Protein AF-A0A1V9VWQ9-F1 (afdb_monomer_lite)

Radius of gyration: 20.52 Å; chains: 1; bounding box: 37×21×68 Å

Foldseek 3Di:
DDPDQDDPVRVVVVLVVVVVVCVVVVHPDDSVVSVVVCVVCVVVVVVVVVVVVVVVVVVVVVVVVVVVVVPDDPDD

Secondary structure (DSSP, 8-state):
---PPPPHHHHHHHHHHHHHHHHHTT----HHHHHHHHHHHHHHHHHHHHHHHHHHHHHHHHHHHHHHHHS-----

pLDDT: mean 84.03, std 12.89, range [48.28, 95.25]

Structure (mmCIF, N/CA/C/O backbone):
data_AF-A0A1V9VWQ9-F1
#
_entry.id   AF-A0A1V9VWQ9-F1
#
loop_
_atom_site.group_PDB
_atom_site.id
_atom_site.type_symbol
_atom_site.label_atom_id
_atom_site.label_alt_id
_atom_site.label_comp_id
_atom_site.label_asym_id
_atom_site.label_entity_id
_atom_site.label_seq_id
_atom_site.pdbx_PDB_ins_code
_atom_site.Cartn_x
_atom_site.Cartn_y
_atom_site.Cartn_z
_atom_site.occupancy
_atom_site.B_iso_or_equiv
_atom_site.auth_seq_id
_atom_site.auth_comp_id
_atom_site.auth_asym_id
_atom_site.auth_atom_id
_atom_site.pdbx_PDB_model_num
ATOM 1 N N . MET A 1 1 ? 2.250 -4.882 -19.196 1.00 48.28 1 MET A N 1
ATOM 2 C CA . MET A 1 1 ? 1.381 -5.139 -18.027 1.00 48.28 1 MET A CA 1
ATOM 3 C C . MET A 1 1 ? 1.204 -3.814 -17.294 1.00 48.28 1 MET A C 1
ATOM 5 O O . MET A 1 1 ? 2.154 -3.339 -16.687 1.00 48.28 1 MET A O 1
ATOM 9 N N . TYR A 1 2 ? 0.070 -3.132 -17.477 1.00 50.91 2 TYR A N 1
ATOM 10 C CA . TYR A 1 2 ? -0.175 -1.836 -16.834 1.00 50.91 2 TYR A CA 1
ATOM 11 C C . TYR A 1 2 ? -0.475 -2.078 -15.353 1.00 50.91 2 TYR A C 1
ATOM 13 O O . TYR A 1 2 ? -1.497 -2.677 -15.025 1.00 50.91 2 TYR A O 1
ATOM 21 N N . TRP A 1 3 ? 0.430 -1.655 -14.472 1.00 61.19 3 TRP A N 1
ATOM 22 C CA . TRP A 1 3 ? 0.248 -1.749 -13.025 1.00 61.19 3 TRP A CA 1
ATOM 23 C C . TRP A 1 3 ? -0.795 -0.716 -12.598 1.00 61.19 3 TRP A C 1
ATOM 25 O O . TRP A 1 3 ? -0.495 0.462 -12.416 1.00 61.19 3 TRP A O 1
ATOM 35 N N . GLN A 1 4 ? -2.052 -1.157 -12.543 1.00 67.31 4 GLN A N 1
ATOM 36 C CA . GLN A 1 4 ? -3.171 -0.338 -12.098 1.00 67.31 4 GLN A CA 1
ATOM 37 C C . GLN A 1 4 ? -3.055 -0.048 -10.602 1.00 67.31 4 GLN A C 1
ATOM 39 O O . GLN A 1 4 ? -2.464 -0.817 -9.842 1.00 67.31 4 GLN A O 1
ATOM 44 N N . LYS A 1 5 ? -3.643 1.075 -10.175 1.00 74.50 5 LYS A N 1
ATOM 45 C CA . LYS A 1 5 ? -3.826 1.345 -8.748 1.00 74.50 5 LYS A CA 1
ATOM 46 C C . LYS A 1 5 ? -4.557 0.156 -8.116 1.00 74.50 5 LYS A C 1
ATOM 48 O O . LYS A 1 5 ? -5.532 -0.301 -8.719 1.00 74.50 5 LYS A O 1
ATOM 53 N N . PRO A 1 6 ? -4.119 -0.311 -6.934 1.00 82.12 6 PRO A N 1
ATOM 54 C CA . PRO A 1 6 ? -4.754 -1.440 -6.281 1.00 82.12 6 PRO A CA 1
ATOM 55 C C . PRO A 1 6 ? -6.251 -1.198 -6.109 1.00 82.12 6 PRO A C 1
ATOM 57 O O . PRO A 1 6 ? -6.681 -0.096 -5.748 1.00 82.12 6 PRO A O 1
ATOM 60 N N . LYS A 1 7 ? -7.053 -2.226 -6.362 1.00 87.62 7 LYS A N 1
ATOM 61 C CA . LYS A 1 7 ? -8.484 -2.197 -6.063 1.00 87.62 7 LYS A CA 1
ATOM 62 C C . LYS A 1 7 ? -8.697 -2.250 -4.551 1.00 87.62 7 LYS A C 1
ATOM 64 O O . LYS A 1 7 ? -7.823 -2.658 -3.792 1.00 87.62 7 LYS A O 1
ATOM 69 N N . GLN A 1 8 ? -9.894 -1.883 -4.097 1.00 86.75 8 GLN A N 1
ATOM 70 C CA . GLN A 1 8 ? -10.205 -1.850 -2.662 1.00 86.75 8 GLN A CA 1
ATOM 71 C C . GLN A 1 8 ? -9.992 -3.202 -1.960 1.00 86.75 8 GLN A C 1
ATOM 73 O O . GLN A 1 8 ? -9.516 -3.220 -0.828 1.00 86.75 8 GLN A O 1
ATOM 78 N N . TYR A 1 9 ? -10.289 -4.326 -2.624 1.00 89.00 9 TYR A N 1
ATOM 79 C CA . TYR A 1 9 ? -10.037 -5.657 -2.055 1.00 89.00 9 TYR A CA 1
ATOM 80 C C . TYR A 1 9 ? -8.536 -5.974 -1.945 1.00 89.00 9 TYR A C 1
ATOM 82 O O . TYR A 1 9 ? -8.116 -6.646 -1.009 1.00 89.00 9 TYR A O 1
ATOM 90 N N . GLU A 1 10 ? -7.716 -5.453 -2.859 1.00 89.06 10 GLU A N 1
ATOM 91 C CA . GLU A 1 10 ? -6.257 -5.610 -2.827 1.00 89.06 10 GLU A CA 1
ATOM 92 C C . GLU A 1 10 ? -5.665 -4.757 -1.704 1.00 89.06 10 GLU A C 1
ATOM 94 O O . GLU A 1 10 ? -4.817 -5.231 -0.955 1.00 89.06 10 GLU A O 1
ATOM 99 N N . GLU A 1 11 ? -6.167 -3.529 -1.519 1.00 90.25 11 GLU A N 1
ATOM 100 C CA . GLU A 1 11 ? -5.802 -2.684 -0.376 1.00 90.25 11 GLU A CA 1
ATOM 101 C C . GLU A 1 11 ? -6.128 -3.366 0.965 1.00 90.25 11 GLU A C 1
ATOM 103 O O . GLU A 1 11 ? -5.323 -3.298 1.896 1.00 90.25 11 GLU A O 1
ATOM 108 N N . ALA A 1 12 ? -7.282 -4.034 1.068 1.00 90.94 12 ALA A N 1
ATOM 109 C CA . ALA A 1 12 ? -7.667 -4.783 2.264 1.00 90.94 12 ALA A CA 1
ATOM 110 C C . ALA A 1 12 ? -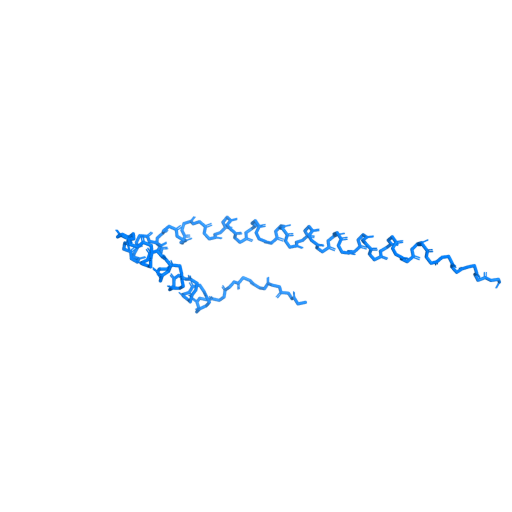6.720 -5.966 2.522 1.00 90.94 12 ALA A C 1
ATOM 112 O O . ALA A 1 12 ? -6.167 -6.074 3.613 1.00 90.94 12 ALA A O 1
ATOM 113 N N . TYR A 1 13 ? -6.433 -6.770 1.494 1.00 93.81 13 TYR A N 1
ATOM 114 C CA . TYR A 1 13 ? -5.487 -7.884 1.595 1.00 93.81 13 TYR A CA 1
ATOM 115 C C . TYR A 1 13 ? -4.076 -7.432 2.017 1.00 93.81 13 TYR A C 1
ATOM 117 O O . TYR A 1 13 ? -3.427 -8.065 2.854 1.00 93.81 13 TYR A O 1
ATOM 125 N N . MET A 1 14 ? -3.603 -6.302 1.481 1.00 90.62 14 MET A N 1
ATOM 126 C CA . MET A 1 14 ? -2.327 -5.705 1.885 1.00 90.62 14 MET A CA 1
ATOM 127 C C . MET A 1 14 ? -2.327 -5.294 3.361 1.00 90.62 14 MET A C 1
ATOM 129 O O . MET A 1 14 ? -1.333 -5.511 4.054 1.00 90.62 14 MET A O 1
ATOM 133 N N . LEU A 1 15 ? -3.416 -4.688 3.844 1.00 93.44 15 LEU A N 1
ATOM 134 C CA . LEU A 1 15 ? -3.551 -4.299 5.248 1.00 93.44 15 LEU A CA 1
ATOM 135 C C . LEU A 1 15 ? -3.534 -5.514 6.172 1.00 93.44 15 LEU A C 1
ATOM 137 O O . LEU A 1 15 ? -2.845 -5.475 7.191 1.00 93.44 15 LEU A O 1
ATOM 141 N N . ASP A 1 16 ? -4.225 -6.585 5.796 1.00 94.62 16 ASP A N 1
ATOM 142 C CA . ASP A 1 16 ? -4.274 -7.822 6.573 1.00 94.62 16 ASP A CA 1
ATOM 143 C C . ASP A 1 16 ? -2.888 -8.482 6.640 1.00 94.62 16 ASP A C 1
ATOM 145 O O . ASP A 1 16 ? -2.403 -8.787 7.729 1.00 94.62 16 ASP A O 1
ATOM 149 N N . SER A 1 17 ? -2.175 -8.557 5.510 1.00 94.69 17 SER A N 1
ATOM 150 C CA . SER A 1 17 ? -0.792 -9.063 5.461 1.00 94.69 17 SER A CA 1
ATOM 151 C C . SER A 1 17 ? 0.180 -8.235 6.315 1.00 94.69 17 SER A C 1
ATOM 153 O O . SER A 1 17 ? 1.091 -8.766 6.954 1.00 94.69 17 SER A O 1
ATOM 155 N N . VAL A 1 18 ? 0.024 -6.907 6.326 1.00 92.19 18 VAL A N 1
ATOM 156 C CA . VAL A 1 18 ? 0.843 -6.021 7.171 1.00 92.19 18 VAL A CA 1
ATOM 157 C C . VAL A 1 18 ? 0.531 -6.250 8.646 1.00 92.19 18 VAL A C 1
ATOM 159 O O . VAL A 1 18 ? 1.446 -6.285 9.468 1.00 92.19 18 VAL A O 1
ATOM 162 N N . MET A 1 19 ? -0.744 -6.417 8.981 1.00 94.75 19 MET A N 1
ATOM 163 C CA . MET A 1 19 ? -1.184 -6.661 10.349 1.00 94.75 19 MET A CA 1
ATOM 164 C C . MET A 1 19 ? -0.680 -7.992 10.890 1.00 94.75 19 MET A C 1
ATOM 166 O O . MET A 1 19 ? -0.190 -8.022 12.016 1.00 94.75 19 MET A O 1
ATOM 170 N N . GLU A 1 20 ? -0.707 -9.048 10.081 1.00 95.00 20 GLU A N 1
ATOM 171 C CA . GLU A 1 20 ? -0.143 -10.351 10.436 1.00 95.00 20 GLU A CA 1
ATOM 172 C C . GLU A 1 20 ? 1.350 -10.239 10.785 1.00 95.00 20 GLU A C 1
ATOM 174 O O . GLU A 1 20 ? 1.783 -10.711 11.834 1.00 95.00 20 GLU A O 1
ATOM 179 N N . ARG A 1 21 ? 2.135 -9.515 9.973 1.00 95.00 21 ARG A N 1
ATOM 180 C CA . ARG A 1 21 ? 3.570 -9.290 10.237 1.00 95.00 21 ARG A CA 1
ATOM 181 C C . ARG A 1 21 ? 3.841 -8.467 11.495 1.00 95.00 21 ARG A C 1
ATOM 183 O O . ARG A 1 21 ? 4.809 -8.721 12.206 1.00 95.00 21 ARG A O 1
ATOM 190 N N . ILE A 1 22 ? 3.017 -7.457 11.764 1.00 93.31 22 ILE A N 1
ATOM 191 C CA . ILE A 1 22 ? 3.127 -6.644 12.984 1.00 93.31 22 ILE A CA 1
ATOM 192 C C . ILE A 1 22 ? 2.857 -7.523 14.211 1.00 93.31 22 ILE A C 1
ATOM 194 O O . ILE A 1 22 ? 3.614 -7.489 15.182 1.00 93.31 22 ILE A O 1
ATOM 198 N N . GLN A 1 23 ? 1.814 -8.351 14.145 1.00 93.31 23 GLN A N 1
ATOM 199 C CA . GLN A 1 23 ? 1.457 -9.275 15.218 1.00 93.31 23 GLN A CA 1
ATOM 200 C C . GLN A 1 23 ? 2.523 -10.354 15.424 1.00 93.31 23 GLN A C 1
ATOM 202 O O . GLN A 1 23 ? 2.880 -10.627 16.567 1.00 93.31 23 GLN A O 1
ATOM 207 N N . SER A 1 24 ? 3.105 -10.902 14.351 1.00 94.94 24 SER A N 1
ATOM 208 C CA . SER A 1 24 ? 4.185 -11.894 14.453 1.00 94.94 24 SER A CA 1
ATOM 209 C C . SER A 1 24 ? 5.450 -11.336 15.114 1.00 94.94 24 SER A C 1
ATOM 211 O O . SER A 1 24 ? 6.249 -12.092 15.654 1.00 94.94 24 SER A O 1
ATOM 213 N N . GLN A 1 25 ? 5.641 -10.014 15.082 1.00 95.25 25 GLN A N 1
ATOM 214 C CA . GLN A 1 25 ? 6.734 -9.320 15.771 1.00 95.25 25 GLN A CA 1
ATOM 215 C C . GLN A 1 25 ? 6.396 -8.956 17.229 1.00 95.25 25 GLN A C 1
ATOM 217 O O . GLN A 1 25 ? 7.187 -8.287 17.890 1.00 95.25 25 GLN A O 1
ATOM 222 N N . GLY A 1 26 ? 5.227 -9.362 17.737 1.00 91.62 26 GLY A N 1
ATOM 223 C CA . GLY A 1 26 ? 4.768 -9.045 19.092 1.00 91.62 26 GLY A CA 1
ATOM 224 C C . GLY A 1 26 ? 4.380 -7.577 19.286 1.00 91.62 26 GLY A C 1
ATOM 225 O O . GLY A 1 26 ? 4.268 -7.105 20.416 1.00 91.62 26 GLY A O 1
ATOM 226 N N . ILE A 1 27 ? 4.182 -6.825 18.199 1.00 90.88 27 ILE A N 1
ATOM 227 C CA . ILE A 1 27 ? 3.881 -5.397 18.262 1.00 90.88 27 ILE A CA 1
ATOM 228 C C . ILE A 1 27 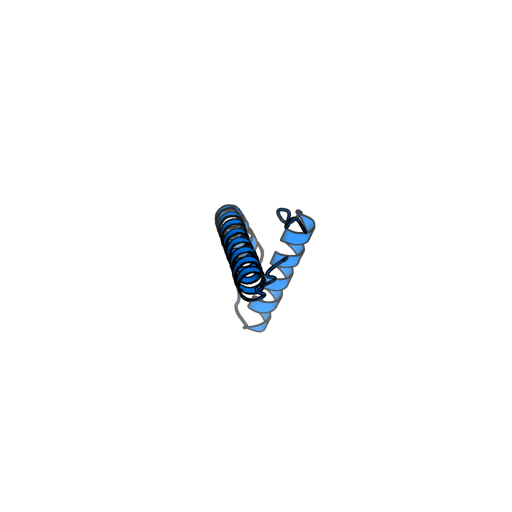? 2.370 -5.203 18.451 1.00 90.88 27 ILE A C 1
ATOM 230 O O . ILE A 1 27 ? 1.562 -5.496 17.570 1.00 90.88 27 ILE A O 1
ATOM 234 N N . GLY A 1 28 ? 1.980 -4.642 19.596 1.00 89.00 28 GLY A N 1
ATOM 235 C CA . GLY A 1 28 ? 0.585 -4.348 19.939 1.00 89.00 28 GLY A CA 1
ATOM 236 C C . GLY A 1 28 ? 0.041 -3.083 19.271 1.00 89.00 28 GLY A C 1
ATOM 237 O O . GLY A 1 28 ? -0.207 -2.081 19.940 1.00 89.00 28 GLY A O 1
ATOM 238 N N . ILE A 1 29 ? -0.147 -3.096 17.949 1.00 92.69 29 ILE A N 1
ATOM 239 C CA . ILE A 1 29 ? -0.799 -2.001 17.213 1.00 92.69 29 ILE A CA 1
ATOM 240 C C . ILE A 1 29 ? -2.182 -2.449 16.739 1.00 92.69 29 ILE A C 1
ATOM 242 O O . ILE A 1 29 ? -2.352 -3.538 16.200 1.00 92.69 29 ILE A O 1
ATOM 246 N N . SER A 1 30 ? -3.183 -1.582 16.905 1.00 94.31 30 SER A N 1
ATOM 247 C CA . SER A 1 30 ? -4.539 -1.866 16.440 1.00 94.31 30 SER A CA 1
ATOM 248 C C . SER A 1 30 ? -4.674 -1.736 14.922 1.00 94.31 30 SER A C 1
ATOM 250 O O . SER A 1 30 ? -4.111 -0.831 14.296 1.00 94.31 30 SER A O 1
ATOM 252 N N . TYR A 1 31 ? -5.525 -2.585 14.342 1.00 94.12 31 TYR A N 1
ATOM 253 C CA . TYR A 1 31 ? -5.877 -2.553 12.920 1.00 94.12 31 TYR A CA 1
ATOM 254 C C . TYR A 1 31 ? -6.328 -1.162 12.457 1.00 94.12 31 TYR A C 1
ATOM 256 O O . TYR A 1 31 ? -5.889 -0.654 11.427 1.00 94.12 31 TYR A O 1
ATOM 264 N N . VAL A 1 32 ? -7.159 -0.493 13.265 1.00 94.25 32 VAL A N 1
ATOM 265 C CA . VAL A 1 32 ? -7.678 0.854 12.979 1.00 94.25 32 VAL A CA 1
ATOM 266 C C . VAL A 1 32 ? -6.540 1.861 12.804 1.00 94.25 32 VAL A C 1
ATOM 268 O O . VAL A 1 32 ? -6.583 2.692 11.892 1.00 94.25 32 VAL A O 1
ATOM 271 N N . LYS A 1 33 ? -5.493 1.775 13.632 1.00 94.38 33 LYS A N 1
ATOM 272 C CA . LYS A 1 33 ? -4.337 2.676 13.568 1.00 94.38 33 LYS A CA 1
ATOM 273 C C . LYS A 1 33 ? -3.528 2.450 12.290 1.00 94.38 33 LYS A C 1
ATOM 275 O O . LYS A 1 33 ? -3.169 3.423 11.624 1.00 94.38 33 LYS A O 1
ATOM 280 N N . VAL A 1 34 ? -3.320 1.191 11.901 1.00 92.38 34 VAL A N 1
ATOM 281 C CA . VAL A 1 34 ? -2.640 0.831 10.644 1.00 92.38 34 VAL A CA 1
ATOM 282 C C . VAL A 1 34 ? -3.452 1.276 9.430 1.00 92.38 34 VAL A C 1
ATOM 284 O O . VAL A 1 34 ? -2.921 1.976 8.567 1.00 92.38 34 VAL A O 1
ATOM 287 N N . LYS A 1 35 ? -4.756 0.983 9.398 1.00 94.12 35 LYS A N 1
ATOM 288 C CA . LYS A 1 35 ? -5.665 1.404 8.322 1.00 94.12 35 LYS A CA 1
ATOM 289 C C . LYS A 1 35 ? -5.703 2.924 8.157 1.00 94.12 35 LYS A C 1
ATOM 291 O O . LYS A 1 35 ? -5.649 3.432 7.035 1.00 94.12 35 LYS A O 1
ATOM 296 N N . THR A 1 36 ? -5.752 3.661 9.265 1.00 95.06 36 THR A N 1
ATOM 297 C CA . THR A 1 36 ? -5.751 5.133 9.254 1.00 95.06 36 THR A CA 1
ATOM 298 C C . THR A 1 36 ? -4.440 5.677 8.692 1.00 95.06 36 THR A C 1
ATOM 300 O O . THR A 1 36 ? -4.443 6.555 7.825 1.00 95.06 36 THR A O 1
ATOM 303 N N . TYR A 1 37 ? -3.307 5.127 9.138 1.00 93.44 37 TYR A N 1
ATOM 304 C CA . TYR A 1 37 ? -1.994 5.503 8.622 1.00 93.44 37 TYR A CA 1
ATOM 305 C C . TYR A 1 37 ? -1.877 5.225 7.119 1.00 93.44 37 TYR A C 1
ATOM 307 O O . TYR A 1 37 ? -1.495 6.115 6.355 1.00 93.44 37 TYR A O 1
ATOM 315 N N . PHE A 1 38 ? -2.259 4.020 6.693 1.00 91.81 38 PHE A N 1
ATOM 316 C CA . PHE A 1 38 ? -2.245 3.613 5.294 1.00 91.81 38 PHE A CA 1
ATOM 317 C C . PHE A 1 38 ? -3.091 4.552 4.437 1.00 91.81 38 PHE A C 1
ATOM 319 O O . PHE A 1 38 ? -2.584 5.119 3.475 1.00 91.81 38 PHE A O 1
ATOM 326 N N . THR A 1 39 ? -4.333 4.830 4.833 1.00 92.12 39 THR A N 1
ATOM 327 C CA . THR A 1 39 ? -5.232 5.725 4.085 1.00 92.12 39 THR A CA 1
ATOM 328 C C . THR A 1 39 ? -4.642 7.129 3.930 1.00 92.12 39 THR A C 1
ATOM 330 O O . THR A 1 39 ? -4.727 7.730 2.860 1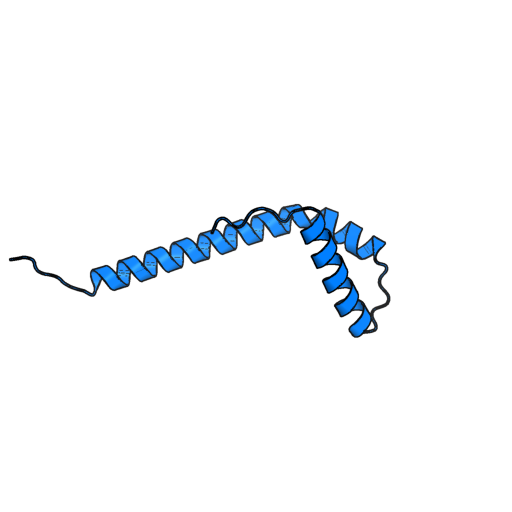.00 92.12 39 THR A O 1
ATOM 333 N N . ARG A 1 40 ? -3.956 7.640 4.962 1.00 93.75 40 ARG A N 1
ATOM 334 C CA . ARG A 1 40 ? -3.290 8.951 4.921 1.00 93.75 40 ARG A CA 1
ATOM 335 C C . ARG A 1 40 ? -2.046 8.970 4.026 1.00 93.75 40 ARG A C 1
ATOM 337 O O . ARG A 1 40 ? -1.667 10.028 3.523 1.00 93.75 40 ARG A O 1
ATOM 344 N N . LYS A 1 41 ? -1.369 7.831 3.855 1.00 91.75 41 LYS A N 1
ATOM 345 C CA . LYS A 1 41 ? -0.088 7.733 3.134 1.00 91.75 41 LYS A CA 1
ATOM 346 C C . LYS A 1 41 ? -0.200 7.134 1.734 1.00 91.75 41 LYS A C 1
ATOM 348 O O . LYS A 1 41 ? 0.662 7.441 0.907 1.00 91.75 41 LYS A O 1
ATOM 353 N N . LYS A 1 42 ? -1.255 6.370 1.433 1.00 88.56 42 LYS A N 1
ATOM 354 C CA . LYS A 1 42 ? -1.381 5.572 0.204 1.00 88.56 42 LYS A CA 1
ATOM 355 C C . LYS A 1 42 ? -1.198 6.389 -1.067 1.00 88.56 42 LYS A C 1
ATOM 357 O O . LYS A 1 42 ? -0.456 5.980 -1.947 1.00 88.56 42 LYS A O 1
ATOM 362 N N . GLY A 1 43 ? -1.737 7.609 -1.121 1.00 88.62 43 GLY A N 1
ATOM 363 C CA . GLY A 1 43 ? -1.564 8.490 -2.280 1.00 88.62 43 GLY A CA 1
ATOM 364 C C . GLY A 1 43 ? -0.100 8.850 -2.571 1.00 88.62 43 GLY A C 1
ATOM 365 O O . GLY A 1 43 ? 0.303 8.884 -3.731 1.00 88.62 43 GLY A O 1
ATOM 366 N N . LYS A 1 44 ? 0.721 9.081 -1.534 1.00 89.81 44 LYS A N 1
ATOM 367 C CA . LYS A 1 44 ? 2.162 9.343 -1.707 1.00 89.81 44 LYS A CA 1
ATOM 368 C C . LYS A 1 44 ? 2.911 8.078 -2.118 1.00 89.81 44 LYS A C 1
ATOM 370 O O . LYS A 1 44 ? 3.803 8.151 -2.956 1.00 89.81 44 LYS A O 1
ATOM 375 N N . TRP A 1 45 ? 2.550 6.937 -1.535 1.00 88.75 45 TRP A N 1
ATOM 376 C CA . TRP A 1 45 ? 3.162 5.654 -1.869 1.00 88.75 45 TRP A CA 1
ATOM 377 C C . TRP A 1 45 ? 2.872 5.246 -3.310 1.00 88.75 45 TRP A C 1
ATOM 379 O O . TRP A 1 45 ? 3.812 4.932 -4.028 1.00 88.75 45 TRP A O 1
ATOM 389 N N . TYR A 1 46 ? 1.623 5.358 -3.766 1.00 85.69 46 TYR A N 1
ATOM 390 C CA . TYR A 1 46 ? 1.258 5.035 -5.146 1.00 85.69 46 TYR A CA 1
ATOM 391 C C . TYR A 1 46 ? 1.992 5.904 -6.163 1.00 85.69 46 TYR A C 1
ATOM 393 O O . TYR A 1 46 ? 2.537 5.361 -7.114 1.00 85.69 4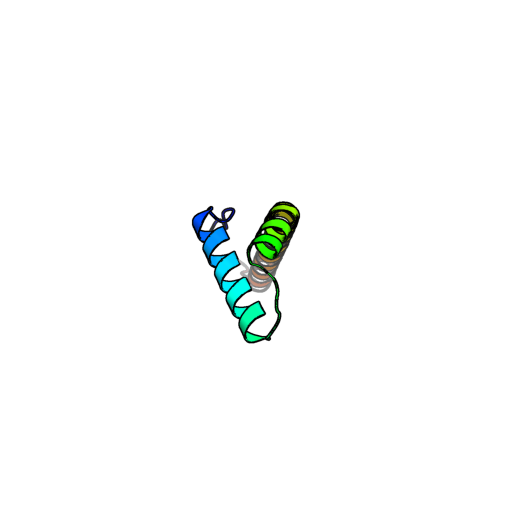6 TYR A O 1
ATOM 401 N N . ARG A 1 47 ? 2.134 7.215 -5.922 1.00 87.50 47 ARG A N 1
ATOM 402 C CA . ARG A 1 47 ? 2.946 8.077 -6.805 1.00 87.50 47 ARG A CA 1
ATOM 403 C C . ARG A 1 47 ? 4.418 7.671 -6.843 1.00 87.50 47 ARG A C 1
ATOM 405 O O . ARG A 1 47 ? 5.029 7.687 -7.906 1.00 87.50 47 ARG A O 1
ATOM 412 N N . LYS A 1 48 ? 5.004 7.329 -5.690 1.00 88.12 48 LYS A N 1
ATOM 413 C CA . LYS A 1 48 ? 6.401 6.873 -5.635 1.00 88.12 48 LYS A CA 1
ATOM 414 C C . LYS A 1 48 ? 6.574 5.569 -6.415 1.00 88.12 48 LYS A C 1
ATOM 416 O O . LYS A 1 48 ? 7.537 5.436 -7.157 1.00 88.12 48 LYS A O 1
ATOM 421 N N . LEU A 1 49 ? 5.627 4.649 -6.266 1.00 84.06 49 LEU A N 1
ATOM 422 C CA . LEU A 1 49 ? 5.637 3.347 -6.921 1.00 84.06 49 LEU A CA 1
ATOM 423 C C . LEU A 1 49 ? 5.471 3.491 -8.443 1.00 84.06 49 LEU A C 1
ATOM 425 O O . LEU A 1 49 ? 6.262 2.924 -9.187 1.00 84.06 49 LEU A O 1
ATOM 429 N N . GLU A 1 50 ? 4.541 4.334 -8.903 1.00 84.31 50 GLU A N 1
ATOM 430 C CA . GLU A 1 50 ? 4.405 4.713 -10.320 1.00 84.31 50 GLU A CA 1
ATOM 431 C C . GLU A 1 50 ? 5.720 5.289 -10.879 1.00 84.31 50 GLU A C 1
ATOM 433 O O . GLU A 1 50 ? 6.185 4.862 -11.935 1.00 84.31 50 GLU A O 1
ATOM 438 N N . SER A 1 51 ? 6.367 6.207 -10.151 1.00 86.69 51 SER A N 1
ATOM 439 C CA . SER A 1 51 ? 7.640 6.804 -10.577 1.00 86.69 51 SER A CA 1
ATOM 440 C C . SER A 1 51 ? 8.788 5.795 -10.637 1.00 86.69 51 SER A C 1
ATOM 442 O O . SER A 1 51 ? 9.625 5.877 -11.534 1.00 86.69 51 SER A O 1
ATOM 444 N N . GLU A 1 52 ? 8.873 4.881 -9.674 1.00 88.75 52 GLU A N 1
ATOM 445 C CA . GLU A 1 52 ? 9.933 3.876 -9.634 1.00 88.75 52 GLU A CA 1
ATOM 446 C C . GLU A 1 52 ? 9.780 2.866 -10.775 1.00 88.75 52 GLU A C 1
ATOM 448 O O . GLU A 1 52 ? 10.764 2.514 -11.423 1.00 88.75 52 GLU A O 1
ATOM 453 N N . LEU A 1 53 ? 8.545 2.460 -11.076 1.00 84.19 53 LEU A N 1
ATOM 454 C CA . LEU A 1 53 ? 8.243 1.594 -12.214 1.00 84.19 53 LEU A CA 1
ATOM 455 C C . LEU A 1 53 ? 8.578 2.264 -13.549 1.00 84.19 53 LEU A C 1
ATOM 457 O O . LEU A 1 53 ? 9.197 1.640 -14.409 1.00 84.19 53 LEU A O 1
ATOM 461 N N . GLU A 1 54 ? 8.223 3.538 -13.709 1.00 86.25 54 GLU A N 1
ATOM 462 C CA . GLU A 1 54 ? 8.562 4.302 -14.910 1.00 86.25 54 GLU A CA 1
ATOM 463 C C . GLU A 1 54 ? 10.080 4.393 -15.118 1.00 86.25 54 GLU A C 1
ATOM 465 O O . GLU A 1 54 ? 10.574 4.251 -16.237 1.00 86.25 54 GLU A O 1
ATOM 470 N N . ASN A 1 55 ? 10.839 4.573 -14.035 1.00 88.62 55 ASN A N 1
ATOM 471 C CA . ASN A 1 55 ? 12.297 4.582 -14.097 1.00 88.62 55 ASN A CA 1
ATOM 472 C C . ASN A 1 55 ? 12.863 3.218 -14.509 1.00 88.62 55 ASN A C 1
ATOM 474 O O . ASN A 1 55 ? 13.731 3.172 -15.380 1.00 88.62 55 ASN A O 1
ATOM 478 N N . ARG A 1 56 ? 12.342 2.114 -13.952 1.00 86.81 56 ARG A N 1
ATOM 479 C CA . ARG A 1 56 ? 12.754 0.754 -14.349 1.00 86.81 56 ARG A CA 1
ATOM 480 C C . ARG A 1 56 ? 12.495 0.498 -15.831 1.00 86.81 56 ARG A C 1
ATOM 482 O O . ARG A 1 56 ? 13.388 0.018 -16.519 1.00 86.81 56 ARG A O 1
ATOM 489 N N . ARG A 1 57 ? 11.331 0.908 -16.347 1.00 85.38 57 ARG A N 1
ATOM 490 C CA . ARG A 1 57 ? 10.995 0.782 -17.773 1.00 85.38 57 ARG A CA 1
ATOM 491 C C . ARG A 1 57 ? 11.978 1.540 -18.664 1.00 85.38 57 ARG A C 1
ATOM 493 O O . ARG A 1 57 ? 12.486 0.983 -19.631 1.00 85.38 57 ARG A O 1
ATOM 500 N N . LYS A 1 58 ? 12.302 2.788 -18.314 1.00 87.69 58 LYS A N 1
ATOM 501 C CA . LYS A 1 58 ? 13.309 3.579 -19.044 1.00 87.69 58 LYS A CA 1
ATOM 502 C C . LYS A 1 58 ? 14.682 2.915 -19.033 1.00 87.69 58 LYS A C 1
ATOM 504 O O . LYS A 1 58 ? 15.432 3.035 -19.999 1.00 87.69 58 LYS A O 1
ATOM 509 N N . GLU A 1 59 ? 15.037 2.253 -17.942 1.00 90.06 59 GLU A N 1
ATOM 510 C CA . GLU A 1 59 ? 16.310 1.553 -17.821 1.00 90.06 59 GLU A CA 1
ATOM 511 C C . GLU A 1 59 ? 16.348 0.260 -18.644 1.00 90.06 59 GLU A C 1
ATOM 513 O O . GLU A 1 59 ? 17.340 0.000 -19.324 1.00 90.06 59 GLU A O 1
ATOM 518 N N . GLU A 1 60 ? 15.256 -0.502 -18.673 1.00 87.88 60 GLU A N 1
ATOM 519 C CA . GLU A 1 60 ? 15.086 -1.656 -19.563 1.00 87.88 60 GLU A CA 1
ATOM 520 C C . GLU A 1 60 ? 15.138 -1.243 -21.042 1.00 87.88 60 GLU A C 1
ATOM 522 O O . GLU A 1 60 ? 15.892 -1.829 -21.817 1.00 87.88 60 GLU A O 1
ATOM 527 N N . GLU A 1 61 ? 14.431 -0.176 -21.430 1.00 86.56 61 GLU A N 1
ATOM 528 C CA . GLU A 1 61 ? 14.472 0.374 -22.792 1.00 86.56 61 GLU A CA 1
ATOM 529 C C . GLU A 1 61 ? 15.892 0.815 -23.188 1.00 86.56 61 GLU A C 1
ATOM 531 O O . GLU A 1 61 ? 16.337 0.556 -24.309 1.00 86.56 61 GLU A O 1
ATOM 536 N N . LYS A 1 62 ? 16.641 1.443 -22.271 1.00 87.56 62 LYS A N 1
ATOM 537 C CA . LYS A 1 62 ? 18.053 1.797 -22.497 1.00 87.56 62 LYS A CA 1
ATOM 538 C C . LYS A 1 62 ? 18.927 0.559 -22.681 1.00 87.56 62 LYS A C 1
ATOM 540 O O . LYS A 1 62 ? 19.737 0.541 -23.604 1.00 87.56 62 LYS A O 1
ATOM 545 N N . LYS A 1 63 ? 18.757 -0.474 -21.850 1.00 85.06 63 LYS A N 1
ATOM 546 C CA . LYS A 1 63 ? 19.499 -1.740 -21.973 1.00 85.06 63 LYS A CA 1
ATOM 547 C C . LYS A 1 63 ? 19.241 -2.414 -23.320 1.00 85.06 63 LYS A C 1
ATOM 549 O O . LYS A 1 63 ? 20.195 -2.827 -23.970 1.00 85.06 63 LYS A O 1
ATOM 554 N N . ILE A 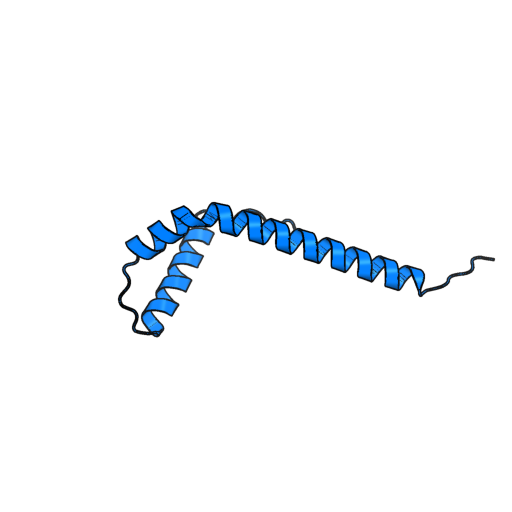1 64 ? 17.985 -2.454 -23.769 1.00 83.56 64 ILE A N 1
ATOM 555 C CA . ILE A 1 64 ? 17.609 -3.005 -25.080 1.00 83.56 64 ILE A CA 1
ATOM 556 C C . ILE A 1 64 ? 18.249 -2.197 -26.216 1.00 83.56 64 ILE A C 1
ATOM 558 O O . ILE A 1 64 ? 18.823 -2.778 -27.132 1.00 83.56 64 ILE A O 1
ATOM 562 N N . ARG A 1 65 ? 18.218 -0.857 -26.152 1.00 80.00 65 ARG A N 1
ATOM 563 C CA . ARG A 1 65 ? 18.872 -0.003 -27.161 1.00 80.00 65 ARG A CA 1
ATOM 564 C C . ARG A 1 65 ? 20.380 -0.234 -27.230 1.00 80.00 65 ARG A C 1
ATOM 566 O O . ARG A 1 65 ? 20.910 -0.353 -28.327 1.00 80.00 65 ARG A O 1
ATOM 573 N N . ILE A 1 66 ? 21.051 -0.328 -26.080 1.00 82.06 66 ILE A N 1
ATOM 574 C CA . ILE A 1 66 ? 22.493 -0.599 -26.010 1.00 82.06 66 ILE A CA 1
ATOM 575 C C . ILE A 1 66 ? 22.808 -1.983 -26.596 1.00 82.06 66 ILE A C 1
ATOM 577 O O . ILE A 1 66 ? 23.710 -2.102 -27.422 1.00 82.06 66 ILE A O 1
ATOM 581 N N . MET A 1 67 ? 22.027 -3.007 -26.238 1.00 74.00 67 MET A N 1
ATOM 582 C CA . MET A 1 67 ? 22.169 -4.364 -26.775 1.00 74.00 67 MET A CA 1
ATOM 583 C C . MET A 1 67 ? 22.006 -4.390 -28.303 1.00 74.00 67 MET A C 1
ATOM 585 O O . MET A 1 67 ? 22.849 -4.954 -28.995 1.00 74.00 67 MET A O 1
ATOM 589 N N . ASN A 1 68 ? 20.998 -3.697 -28.838 1.00 68.81 68 ASN A N 1
ATOM 590 C CA . ASN A 1 68 ? 20.771 -3.597 -30.282 1.00 68.81 68 ASN A CA 1
ATOM 591 C C . ASN A 1 68 ? 21.858 -2.782 -31.003 1.00 68.81 68 ASN A C 1
ATOM 593 O O . ASN A 1 68 ? 22.172 -3.078 -32.148 1.00 68.81 68 ASN A O 1
ATOM 597 N N . SER A 1 69 ? 22.463 -1.785 -30.347 1.00 65.06 69 SER A N 1
ATOM 598 C CA . SER A 1 69 ? 23.580 -1.014 -30.916 1.00 65.06 69 SER A CA 1
ATOM 599 C C . SER A 1 69 ? 24.926 -1.751 -30.901 1.00 65.06 69 SER A C 1
ATOM 601 O O . SER A 1 69 ? 25.809 -1.412 -31.682 1.00 65.06 69 SER A O 1
ATOM 603 N N . GLY A 1 70 ? 25.091 -2.756 -30.030 1.00 60.31 70 GLY A N 1
ATOM 604 C CA . GLY A 1 70 ? 26.275 -3.625 -29.994 1.00 60.31 70 GLY A CA 1
ATOM 605 C C . GLY A 1 70 ? 26.239 -4.757 -31.026 1.00 60.31 70 GLY A C 1
ATOM 606 O O . GLY A 1 70 ? 27.283 -5.306 -31.372 1.00 60.31 70 GLY A O 1
ATOM 607 N N . ILE A 1 71 ? 25.057 -5.083 -31.558 1.00 58.22 71 ILE A N 1
ATOM 608 C CA . ILE A 1 71 ? 24.880 -6.011 -32.680 1.00 58.22 71 ILE A CA 1
ATOM 609 C C . ILE A 1 71 ? 24.988 -5.183 -33.962 1.00 58.22 71 ILE A C 1
ATOM 611 O O . ILE A 1 71 ? 23.997 -4.804 -34.583 1.00 58.22 71 ILE A O 1
ATOM 615 N N . GLY A 1 72 ? 26.224 -4.850 -34.334 1.00 58.22 72 GLY A N 1
ATOM 616 C CA . GLY A 1 72 ? 26.516 -4.279 -35.640 1.00 58.22 72 GLY A CA 1
ATOM 617 C C . GLY A 1 72 ? 26.022 -5.227 -36.728 1.00 58.22 72 GLY A C 1
ATOM 618 O O . GLY A 1 72 ? 26.614 -6.276 -36.959 1.00 58.22 72 GLY A O 1
ATOM 619 N N . THR A 1 73 ? 24.934 -4.865 -37.396 1.00 53.88 73 THR A N 1
ATOM 620 C CA . THR A 1 73 ? 24.591 -5.432 -38.699 1.00 53.88 73 THR A CA 1
ATOM 621 C C . THR A 1 73 ? 24.954 -4.390 -39.752 1.00 53.88 73 THR A C 1
ATOM 623 O O . THR A 1 73 ? 24.185 -3.456 -39.973 1.00 53.88 73 THR A O 1
ATOM 626 N N . PRO A 1 74 ? 26.138 -4.492 -40.387 1.00 51.16 74 PRO A N 1
ATOM 627 C CA . PRO A 1 74 ? 26.363 -3.811 -41.646 1.00 51.16 74 PRO A CA 1
ATOM 628 C C . PRO A 1 74 ? 25.530 -4.553 -42.694 1.00 51.16 74 PRO A C 1
ATOM 630 O O . PRO A 1 74 ? 25.822 -5.694 -43.050 1.00 51.16 74 PRO A O 1
ATOM 633 N N . ILE A 1 75 ? 24.444 -3.925 -43.127 1.00 57.38 75 ILE A N 1
ATOM 634 C CA . ILE A 1 75 ? 23.722 -4.347 -44.324 1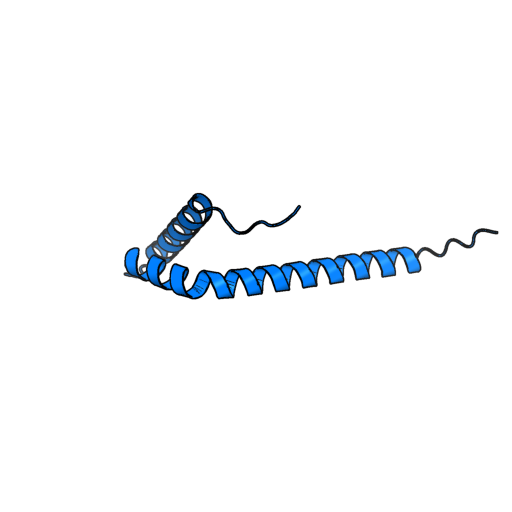.00 57.38 75 ILE A CA 1
ATOM 635 C C . ILE A 1 75 ? 24.516 -3.751 -45.493 1.00 57.38 75 ILE A C 1
ATOM 637 O O . ILE A 1 75 ? 24.602 -2.527 -45.597 1.00 57.38 75 ILE A O 1
ATOM 641 N N . TRP A 1 76 ? 25.177 -4.624 -46.260 1.00 51.84 76 TRP A N 1
ATOM 642 C CA . TRP A 1 76 ? 25.844 -4.298 -47.525 1.00 51.84 76 TRP A CA 1
ATOM 643 C C . TRP A 1 76 ? 24.840 -3.804 -48.566 1.00 51.84 76 TRP A C 1
ATOM 645 O O . TRP A 1 76 ? 23.720 -4.365 -48.603 1.00 51.84 76 TRP A O 1
#

Sequence (76 aa):
MYWQKPKQYEEAYMLDSVMERIQSQGIGISYVKVKTYFTRKKGKWYRKLESELENRRKEEEKKIRIMNSGIGTPIW